Protein AF-A0A4Q5MZE1-F1 (afdb_monomer_lite)

pLDDT: mean 79.55, std 17.71, range [38.12, 96.31]

Structure (mmCIF, N/CA/C/O backbone):
data_AF-A0A4Q5MZE1-F1
#
_entry.id   AF-A0A4Q5MZE1-F1
#
loop_
_atom_site.group_PDB
_atom_site.id
_atom_site.type_symbol
_atom_site.label_atom_id
_atom_site.label_alt_id
_atom_site.label_comp_id
_atom_site.label_asym_id
_atom_site.label_entity_id
_atom_site.label_seq_id
_atom_site.pdbx_PDB_ins_code
_atom_site.Cartn_x
_atom_site.Cartn_y
_atom_site.Cartn_z
_atom_site.occupancy
_atom_site.B_iso_or_equiv
_atom_site.auth_seq_id
_atom_site.auth_comp_id
_atom_site.auth_asym_id
_atom_site.auth_atom_id
_atom_site.pdbx_PDB_model_num
ATOM 1 N N . MET A 1 1 ? -3.042 9.427 11.306 1.00 68.75 1 MET A N 1
ATOM 2 C CA . MET A 1 1 ? -3.309 8.471 12.397 1.00 68.75 1 MET A CA 1
ATOM 3 C C . MET A 1 1 ? -4.293 7.443 11.866 1.00 68.75 1 MET A C 1
ATOM 5 O O . MET A 1 1 ? -5.415 7.824 11.536 1.00 68.75 1 MET A O 1
ATOM 9 N N . ALA A 1 2 ? -3.859 6.187 11.742 1.00 78.44 2 ALA A N 1
ATOM 10 C CA . ALA A 1 2 ? -4.658 5.108 11.164 1.00 78.44 2 ALA A CA 1
ATOM 11 C C . ALA A 1 2 ? -5.956 4.879 11.951 1.00 78.44 2 ALA A C 1
ATOM 13 O O . ALA A 1 2 ? -5.960 4.918 13.188 1.00 78.44 2 ALA A O 1
ATOM 14 N N . ARG A 1 3 ? -7.061 4.639 11.242 1.00 85.06 3 ARG A N 1
ATOM 15 C CA . ARG A 1 3 ? -8.384 4.440 11.854 1.00 85.06 3 ARG A CA 1
ATOM 16 C C . ARG A 1 3 ? -8.743 2.968 11.811 1.00 85.06 3 ARG A C 1
ATOM 18 O O . ARG A 1 3 ? -8.473 2.285 10.837 1.00 85.06 3 ARG A O 1
ATOM 25 N N . ASN A 1 4 ? -9.359 2.471 12.874 1.00 89.12 4 ASN A N 1
ATOM 26 C CA . ASN A 1 4 ? -9.781 1.078 12.949 1.00 89.12 4 ASN A CA 1
ATOM 27 C C . ASN A 1 4 ? -11.295 1.016 12.914 1.00 89.12 4 ASN A C 1
ATOM 29 O O . ASN A 1 4 ? -11.953 1.760 13.643 1.00 89.12 4 ASN A O 1
ATOM 33 N N . PHE A 1 5 ? -11.833 0.112 12.112 1.00 88.75 5 PHE A N 1
ATOM 34 C CA . PHE A 1 5 ? -13.268 -0.068 12.009 1.00 88.75 5 PHE A CA 1
ATOM 35 C C . PHE A 1 5 ? -13.615 -1.529 11.749 1.00 88.75 5 PHE A C 1
ATOM 37 O O . PHE A 1 5 ? -12.752 -2.371 11.494 1.00 88.75 5 PHE A O 1
ATOM 44 N N . MET A 1 6 ? -14.900 -1.831 11.885 1.00 90.50 6 MET A N 1
ATOM 45 C CA . MET A 1 6 ? -15.451 -3.145 11.598 1.00 90.50 6 MET A CA 1
ATOM 46 C C . MET A 1 6 ? -16.475 -3.003 10.491 1.00 90.50 6 MET A C 1
ATOM 48 O O . MET A 1 6 ? -17.255 -2.050 10.495 1.00 90.50 6 MET A O 1
ATOM 52 N N . TRP A 1 7 ? -16.493 -3.958 9.576 1.00 84.06 7 TRP A N 1
ATOM 53 C CA . TRP A 1 7 ? -17.517 -4.039 8.548 1.00 84.06 7 TRP A CA 1
ATOM 54 C C . TRP A 1 7 ? -17.990 -5.483 8.413 1.00 84.06 7 TRP A C 1
ATOM 56 O O . TRP A 1 7 ? -17.276 -6.420 8.771 1.00 84.06 7 TRP A O 1
ATOM 66 N N . THR A 1 8 ? -19.220 -5.661 7.944 1.00 87.44 8 THR A N 1
ATOM 67 C CA . THR A 1 8 ? -19.826 -6.983 7.788 1.00 87.44 8 THR A CA 1
ATOM 68 C C . THR A 1 8 ? -20.060 -7.239 6.311 1.00 87.44 8 THR A C 1
ATOM 70 O O . THR A 1 8 ? -20.677 -6.415 5.637 1.00 87.44 8 THR A O 1
ATOM 73 N N . ASP A 1 9 ? -19.568 -8.367 5.800 1.00 84.56 9 ASP A N 1
ATOM 74 C CA . ASP A 1 9 ? -19.797 -8.731 4.402 1.00 84.56 9 ASP A CA 1
ATOM 75 C C . ASP A 1 9 ? -21.243 -9.197 4.150 1.00 84.56 9 ASP A C 1
ATOM 77 O O . ASP A 1 9 ? -22.024 -9.441 5.072 1.00 84.56 9 ASP A O 1
ATOM 81 N N . ALA A 1 10 ? -21.605 -9.378 2.876 1.00 84.25 10 ALA A N 1
ATOM 82 C CA . ALA A 1 10 ? -22.936 -9.849 2.475 1.00 84.25 10 ALA A CA 1
ATOM 83 C C . ALA A 1 10 ? -23.305 -11.244 3.028 1.00 84.25 10 ALA A C 1
ATOM 85 O O . ALA A 1 10 ? -24.459 -11.657 2.939 1.00 84.25 10 ALA A O 1
ATOM 86 N N . ARG A 1 11 ? -22.336 -11.986 3.583 1.00 85.56 11 ARG A N 1
ATOM 87 C CA . ARG A 1 11 ? -22.523 -13.301 4.211 1.00 85.56 11 ARG A CA 1
ATOM 88 C C . ARG A 1 11 ? -22.602 -13.212 5.738 1.00 85.56 11 ARG A C 1
ATOM 90 O O . ARG A 1 11 ? -22.654 -14.250 6.392 1.00 85.56 11 ARG A O 1
ATOM 97 N N . GLY A 1 12 ? -22.604 -12.008 6.311 1.00 82.31 12 GLY A N 1
ATOM 98 C CA . GLY A 1 12 ? -22.695 -11.798 7.754 1.00 82.31 12 GLY A CA 1
ATOM 99 C C . GLY A 1 12 ? -21.375 -11.983 8.508 1.00 82.31 12 GLY A C 1
ATOM 100 O O . GLY A 1 12 ? -21.404 -12.076 9.734 1.00 82.31 12 GLY A O 1
ATOM 101 N N . ARG A 1 13 ? -20.221 -12.059 7.827 1.00 86.31 13 ARG A N 1
ATOM 102 C CA . ARG A 1 13 ? -18.916 -12.172 8.504 1.00 86.31 13 ARG A CA 1
ATOM 103 C C . ARG A 1 13 ? -18.393 -10.792 8.871 1.00 86.31 13 ARG A C 1
ATOM 105 O O . ARG A 1 13 ? -18.308 -9.926 8.004 1.00 86.31 13 ARG A O 1
ATOM 112 N N . THR A 1 14 ? -18.026 -10.618 10.137 1.00 87.88 14 THR A N 1
ATOM 113 C CA . THR A 1 14 ? -17.395 -9.392 10.635 1.00 87.88 14 THR A CA 1
ATOM 114 C C . THR A 1 14 ? -15.906 -9.402 10.320 1.00 87.88 14 THR A C 1
ATOM 116 O O . THR A 1 14 ? -15.194 -10.333 10.697 1.00 87.88 14 THR A O 1
ATOM 119 N N . HIS A 1 15 ? -15.441 -8.334 9.689 1.00 84.75 15 HIS A N 1
ATOM 120 C CA . HIS A 1 15 ? -14.045 -8.095 9.349 1.00 84.75 15 HIS A CA 1
ATOM 121 C C . HIS A 1 15 ? -13.519 -6.915 10.160 1.00 84.75 15 HIS A C 1
ATOM 123 O O . HIS A 1 15 ? -14.219 -5.921 10.362 1.00 84.75 15 HIS A O 1
ATOM 129 N N . LEU A 1 16 ? -12.288 -7.042 10.655 1.00 90.94 16 LEU A N 1
ATOM 130 C CA . LEU A 1 16 ? -11.570 -5.957 11.319 1.00 90.94 16 LEU A CA 1
ATOM 131 C C . LEU A 1 16 ? -10.663 -5.294 10.287 1.00 90.94 16 LEU A C 1
ATOM 133 O O . LEU A 1 16 ? -9.801 -5.970 9.732 1.00 90.94 16 LEU A O 1
ATOM 137 N N . SER A 1 17 ? -10.822 -3.990 10.080 1.00 90.56 17 SER A N 1
ATOM 138 C CA . SER A 1 17 ? -10.042 -3.233 9.102 1.00 90.56 17 SER A CA 1
ATOM 139 C C . SER A 1 17 ? -9.277 -2.077 9.748 1.00 90.56 17 SER A C 1
ATOM 141 O O . SER A 1 17 ? -9.693 -1.517 10.774 1.00 90.56 17 SER A O 1
ATOM 143 N N . THR A 1 18 ? -8.134 -1.745 9.156 1.00 93.00 18 THR A N 1
ATOM 144 C CA . THR A 1 18 ? -7.287 -0.606 9.501 1.00 93.00 18 THR A CA 1
ATOM 145 C C . THR A 1 18 ? -7.097 0.278 8.272 1.00 93.00 18 THR A C 1
ATOM 147 O O . THR A 1 18 ? -6.397 -0.088 7.333 1.00 93.00 18 THR A O 1
ATOM 150 N N . GLU A 1 19 ? -7.686 1.469 8.330 1.00 92.38 19 GLU A N 1
ATOM 151 C CA . GLU A 1 19 ? -7.605 2.522 7.322 1.00 92.38 19 GLU A CA 1
ATOM 152 C C . GLU A 1 19 ? -6.278 3.289 7.436 1.00 92.38 19 GLU A C 1
ATOM 154 O O . GLU A 1 19 ? -5.961 3.869 8.483 1.00 92.38 19 GLU A O 1
ATOM 159 N N . VAL A 1 20 ? -5.516 3.326 6.343 1.00 92.06 20 VAL A N 1
ATOM 160 C CA . VAL A 1 20 ? -4.194 3.952 6.231 1.00 92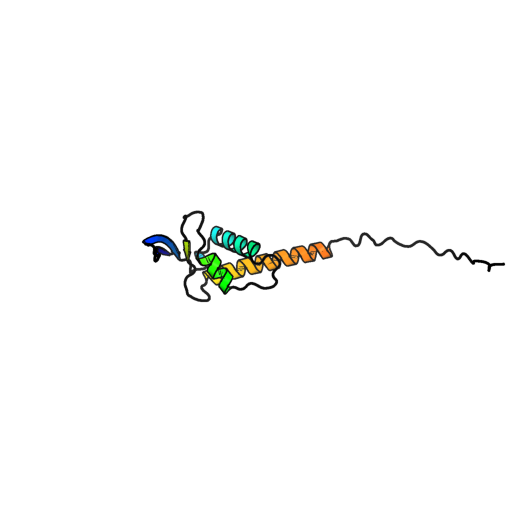.06 20 VAL A CA 1
ATOM 161 C C . VAL A 1 20 ? -4.194 4.930 5.053 1.00 92.06 20 VAL A C 1
ATOM 163 O O . VAL A 1 20 ? -3.879 4.572 3.921 1.00 92.06 20 VAL A O 1
ATOM 166 N N . LEU A 1 21 ? -4.523 6.197 5.329 1.00 91.81 21 LEU A N 1
ATOM 167 C CA . LEU A 1 21 ? -4.554 7.272 4.319 1.00 91.81 21 LEU A CA 1
ATOM 168 C C . LEU A 1 21 ? -3.313 8.181 4.360 1.00 91.81 21 LEU A C 1
ATOM 170 O O . LEU A 1 21 ? -2.945 8.804 3.353 1.00 91.81 21 LEU A O 1
ATOM 174 N N . ASP A 1 22 ? -2.661 8.274 5.523 1.00 93.12 22 ASP A N 1
ATOM 175 C CA . ASP A 1 22 ? -1.488 9.120 5.730 1.00 93.12 22 ASP A CA 1
ATOM 176 C C . ASP A 1 22 ? -0.181 8.356 5.480 1.00 93.12 22 ASP A C 1
ATOM 178 O O . ASP A 1 22 ? 0.001 7.214 5.896 1.00 93.12 22 ASP A O 1
ATOM 182 N N . SER A 1 23 ? 0.779 9.023 4.848 1.00 93.44 23 SER A N 1
ATOM 183 C CA . SER A 1 23 ? 2.147 8.539 4.677 1.00 93.44 23 SER A CA 1
ATOM 184 C C . SER A 1 23 ? 2.842 8.134 5.989 1.00 93.44 23 SER A C 1
ATOM 186 O O . SER A 1 23 ? 3.697 7.250 5.980 1.00 93.44 23 SER A O 1
ATOM 188 N N . THR A 1 24 ? 2.503 8.771 7.109 1.00 93.69 24 THR A N 1
ATOM 189 C CA . THR A 1 24 ? 3.075 8.495 8.437 1.00 93.69 24 THR A CA 1
ATOM 190 C C . THR A 1 24 ? 2.546 7.206 9.056 1.00 93.69 24 THR A C 1
ATOM 192 O O . THR A 1 24 ? 3.243 6.592 9.859 1.00 93.69 24 THR A O 1
ATOM 195 N N . ASP A 1 25 ? 1.363 6.762 8.633 1.00 92.50 25 ASP A N 1
ATOM 196 C CA . ASP A 1 25 ? 0.733 5.526 9.094 1.00 92.50 25 ASP A CA 1
ATOM 197 C C . ASP A 1 25 ? 1.197 4.295 8.286 1.00 92.50 25 ASP A C 1
ATOM 199 O O . ASP A 1 25 ? 0.883 3.156 8.633 1.00 92.50 25 ASP A O 1
ATOM 203 N N . VAL A 1 26 ? 1.975 4.496 7.214 1.00 94.00 26 VAL A N 1
ATOM 204 C CA . VAL A 1 26 ? 2.550 3.403 6.419 1.00 94.00 26 VAL A CA 1
ATOM 205 C C . VAL A 1 26 ? 3.742 2.793 7.155 1.00 94.00 26 VAL A C 1
ATOM 207 O O . VAL A 1 26 ? 4.864 3.312 7.106 1.00 94.00 26 VAL A O 1
ATOM 210 N N . THR A 1 27 ? 3.490 1.660 7.800 1.00 95.25 27 THR A N 1
ATOM 211 C CA . THR A 1 27 ? 4.487 0.880 8.537 1.00 95.25 27 THR A CA 1
ATOM 212 C C . THR A 1 27 ? 5.405 0.072 7.615 1.00 95.25 27 THR A C 1
ATOM 214 O O . THR A 1 27 ? 5.106 -0.167 6.441 1.00 95.25 27 THR A O 1
ATOM 217 N N . ASP A 1 28 ? 6.523 -0.408 8.163 1.00 95.31 28 ASP A N 1
ATOM 218 C CA . ASP A 1 28 ? 7.453 -1.282 7.436 1.00 95.31 28 ASP A CA 1
ATOM 219 C C . ASP A 1 28 ? 6.808 -2.611 7.020 1.00 95.31 28 ASP A C 1
ATOM 221 O O . ASP A 1 28 ? 7.144 -3.161 5.972 1.00 95.31 28 ASP A O 1
ATOM 225 N N . GLU A 1 29 ? 5.835 -3.107 7.788 1.00 94.25 29 GLU A N 1
ATOM 226 C CA . GLU A 1 29 ? 5.066 -4.299 7.424 1.00 94.25 29 GLU A CA 1
ATOM 227 C C . GLU A 1 29 ? 4.232 -4.065 6.163 1.00 94.25 29 GLU A C 1
ATOM 229 O O . GLU A 1 29 ? 4.235 -4.905 5.264 1.00 94.25 29 GLU A O 1
ATOM 234 N N . ILE A 1 30 ? 3.586 -2.900 6.049 1.00 95.25 30 ILE A N 1
ATOM 235 C CA . ILE A 1 30 ? 2.831 -2.515 4.849 1.00 95.25 30 ILE A CA 1
ATOM 236 C C . ILE A 1 30 ? 3.769 -2.412 3.642 1.00 95.25 30 ILE A C 1
ATOM 238 O O . ILE A 1 30 ? 3.457 -2.925 2.566 1.00 95.25 30 ILE A O 1
ATOM 242 N N . LEU A 1 31 ? 4.959 -1.828 3.814 1.00 96.31 31 LEU A N 1
ATOM 243 C CA . LEU A 1 31 ? 5.968 -1.762 2.749 1.00 96.31 31 LEU A CA 1
ATOM 244 C C . LEU A 1 31 ? 6.496 -3.149 2.346 1.00 96.31 31 LEU A C 1
ATOM 246 O O . LEU A 1 31 ? 6.767 -3.396 1.164 1.00 96.31 31 LEU A O 1
ATOM 250 N N . LEU A 1 32 ? 6.626 -4.069 3.304 1.00 95.19 32 LEU A N 1
ATOM 251 C CA . LEU A 1 32 ? 7.021 -5.452 3.048 1.00 95.19 32 LEU A CA 1
ATOM 252 C C . LEU A 1 32 ? 5.928 -6.219 2.291 1.00 95.19 32 LEU A C 1
ATOM 254 O O . LEU A 1 32 ? 6.244 -6.954 1.353 1.00 95.19 32 LEU A O 1
ATOM 258 N N . MET A 1 33 ? 4.656 -6.028 2.645 1.00 95.56 33 MET A N 1
ATOM 259 C CA . MET A 1 33 ? 3.523 -6.593 1.903 1.00 95.56 33 MET A CA 1
ATOM 260 C C . MET A 1 33 ? 3.478 -6.058 0.471 1.00 95.56 33 MET A C 1
ATOM 262 O O . MET A 1 33 ? 3.478 -6.847 -0.473 1.00 95.56 33 MET A O 1
ATOM 266 N N . ALA A 1 34 ? 3.563 -4.736 0.302 1.00 95.31 34 ALA A N 1
ATOM 267 C CA . ALA A 1 34 ? 3.635 -4.079 -1.001 1.00 95.31 34 ALA A CA 1
ATOM 268 C C . ALA A 1 34 ? 4.777 -4.645 -1.864 1.00 95.31 34 ALA A C 1
ATOM 270 O O . ALA A 1 34 ? 4.618 -4.905 -3.056 1.00 95.31 34 ALA A O 1
ATOM 271 N N . THR A 1 35 ? 5.933 -4.897 -1.247 1.00 94.56 35 THR A N 1
ATOM 272 C CA . THR A 1 35 ? 7.080 -5.547 -1.887 1.00 94.56 35 THR A CA 1
ATOM 273 C C . THR A 1 35 ? 6.754 -6.963 -2.360 1.00 94.56 35 THR A C 1
ATOM 275 O O . THR A 1 35 ? 7.065 -7.299 -3.499 1.00 94.56 35 THR A O 1
ATOM 278 N N . ARG A 1 36 ? 6.114 -7.788 -1.528 1.00 93.06 36 ARG A N 1
ATOM 279 C CA . ARG A 1 36 ? 5.751 -9.167 -1.893 1.00 93.06 36 ARG A CA 1
ATOM 280 C C . ARG A 1 36 ? 4.739 -9.213 -3.035 1.00 93.06 36 ARG A C 1
ATOM 282 O O . ARG A 1 36 ? 4.900 -10.031 -3.932 1.00 93.06 36 ARG A O 1
ATOM 289 N N . ILE A 1 37 ? 3.741 -8.329 -3.025 1.00 91.75 37 ILE A N 1
ATOM 290 C CA . ILE A 1 37 ? 2.766 -8.196 -4.120 1.00 91.75 37 ILE A CA 1
ATOM 291 C C . ILE A 1 37 ? 3.491 -7.795 -5.406 1.00 91.75 37 ILE A C 1
ATOM 293 O O . ILE A 1 37 ? 3.348 -8.462 -6.430 1.00 91.75 37 ILE A O 1
ATOM 297 N N . ASN A 1 38 ? 4.348 -6.770 -5.338 1.00 91.88 38 ASN A N 1
ATOM 298 C CA . ASN A 1 38 ? 5.153 -6.335 -6.476 1.00 91.88 38 ASN A CA 1
ATOM 299 C C . ASN A 1 38 ? 5.995 -7.478 -7.063 1.00 91.88 38 ASN A C 1
ATOM 301 O O . ASN A 1 38 ? 6.031 -7.657 -8.278 1.00 91.88 38 ASN A O 1
ATOM 305 N N . ASP A 1 39 ? 6.680 -8.229 -6.203 1.00 89.88 39 ASP A N 1
ATOM 306 C CA . ASP A 1 39 ? 7.598 -9.290 -6.613 1.00 89.88 39 ASP A CA 1
ATOM 307 C C . ASP A 1 39 ? 6.839 -10.543 -7.098 1.00 89.88 39 ASP A C 1
ATOM 309 O O . ASP A 1 39 ? 7.370 -11.305 -7.898 1.00 89.88 39 ASP A O 1
ATOM 313 N N . ARG A 1 40 ? 5.588 -10.753 -6.671 1.00 86.75 40 ARG A N 1
ATOM 314 C CA . ARG A 1 40 ? 4.746 -11.865 -7.135 1.00 86.75 40 ARG A CA 1
ATOM 315 C C . ARG A 1 40 ? 4.122 -11.595 -8.500 1.00 86.75 40 ARG A C 1
ATOM 317 O O . ARG A 1 40 ? 4.188 -12.449 -9.377 1.00 86.75 40 ARG A O 1
ATOM 324 N N . TRP A 1 41 ? 3.485 -10.440 -8.653 1.00 85.00 41 TRP A N 1
ATOM 325 C CA . TRP A 1 41 ? 2.634 -10.151 -9.810 1.00 85.00 41 TRP A CA 1
ATOM 326 C C . TRP A 1 41 ? 3.373 -9.414 -10.920 1.00 85.00 41 TRP A C 1
ATOM 328 O O . TRP A 1 41 ? 3.097 -9.612 -12.097 1.00 85.00 41 TRP A O 1
ATOM 338 N N . PHE A 1 42 ? 4.353 -8.592 -10.549 1.00 82.00 42 PHE A N 1
ATOM 339 C CA . PHE A 1 42 ? 5.008 -7.671 -11.469 1.00 82.00 42 PHE A CA 1
ATOM 340 C C . PHE A 1 42 ? 6.522 -7.904 -11.555 1.00 82.00 42 PHE A C 1
ATOM 342 O O . PHE A 1 42 ? 7.258 -7.022 -12.018 1.00 82.00 42 PHE A O 1
ATOM 349 N N . ALA A 1 43 ? 7.011 -9.074 -11.124 1.00 79.00 43 ALA A N 1
ATOM 350 C CA . ALA A 1 43 ? 8.407 -9.461 -11.304 1.00 79.00 43 ALA A CA 1
ATOM 351 C C . ALA A 1 43 ? 8.789 -9.411 -12.788 1.00 79.00 43 ALA A C 1
ATOM 353 O O . ALA A 1 43 ? 8.104 -9.959 -13.646 1.00 79.00 43 ALA A O 1
ATOM 354 N N . GLY A 1 44 ? 9.877 -8.705 -13.099 1.00 72.75 44 GLY A N 1
ATOM 355 C CA . GLY A 1 44 ? 10.362 -8.540 -14.473 1.00 72.75 44 GLY A CA 1
ATOM 356 C C . GLY A 1 44 ? 9.489 -7.659 -15.378 1.00 72.75 44 GLY A C 1
ATOM 357 O O . GLY A 1 44 ? 9.903 -7.357 -16.494 1.00 72.75 44 GLY A O 1
ATOM 358 N N . SER A 1 45 ? 8.326 -7.196 -14.911 1.00 81.75 45 SER A N 1
ATOM 359 C CA . SER A 1 45 ? 7.447 -6.320 -15.689 1.00 81.75 45 SER A CA 1
ATOM 360 C C . SER A 1 45 ? 7.996 -4.896 -15.739 1.00 81.75 45 SER A C 1
ATOM 362 O O . SER A 1 45 ? 8.382 -4.328 -14.714 1.00 81.75 45 SER A O 1
ATOM 364 N N . VAL A 1 46 ? 7.999 -4.297 -16.933 1.00 80.56 46 VAL A N 1
ATOM 365 C CA . VAL A 1 46 ? 8.477 -2.918 -17.162 1.00 80.56 46 VAL A CA 1
ATOM 366 C C . VAL A 1 46 ? 7.542 -1.886 -16.525 1.00 80.56 46 VAL A C 1
ATOM 368 O O . VAL A 1 46 ? 7.994 -0.845 -16.051 1.00 80.56 46 VAL A O 1
ATOM 371 N N . TRP A 1 47 ? 6.248 -2.193 -16.472 1.00 87.06 47 TRP A N 1
ATOM 372 C CA . TRP A 1 47 ? 5.203 -1.324 -15.946 1.00 87.06 47 TRP A CA 1
ATOM 373 C C . TRP A 1 47 ? 4.485 -1.987 -14.762 1.00 87.06 47 TRP A C 1
ATOM 375 O O . TRP A 1 47 ? 4.573 -3.201 -14.573 1.00 87.06 47 TRP A O 1
ATOM 385 N N . ILE A 1 48 ? 3.837 -1.166 -13.936 1.00 89.88 48 ILE A N 1
ATOM 386 C CA . ILE A 1 48 ? 2.932 -1.601 -12.865 1.00 89.88 48 ILE A CA 1
ATOM 387 C C . ILE A 1 48 ? 1.583 -0.955 -13.154 1.00 89.88 48 ILE A C 1
ATOM 389 O O . ILE A 1 48 ? 1.533 0.265 -13.339 1.00 89.88 48 ILE A O 1
ATOM 393 N N . ASP A 1 49 ? 0.515 -1.748 -13.158 1.00 91.19 49 ASP A N 1
ATOM 394 C CA . ASP A 1 49 ? -0.831 -1.208 -13.009 1.00 91.19 49 ASP A CA 1
ATOM 395 C C . ASP A 1 49 ? -1.029 -0.826 -11.540 1.00 91.19 49 ASP A C 1
ATOM 397 O O . ASP A 1 49 ? -1.162 -1.680 -10.664 1.00 91.19 49 ASP A O 1
ATOM 401 N N . TRP A 1 50 ? -0.975 0.474 -11.248 1.00 91.75 50 TRP A N 1
ATOM 402 C CA . TRP A 1 50 ? -1.097 0.956 -9.874 1.00 91.75 50 TRP A CA 1
ATOM 403 C C . TRP A 1 50 ? -2.491 0.739 -9.297 1.00 91.75 50 TRP A C 1
ATOM 405 O O . TRP A 1 50 ? -2.601 0.591 -8.084 1.00 91.75 50 TRP A O 1
ATOM 415 N N . ARG A 1 51 ? -3.538 0.709 -10.129 1.00 91.12 51 ARG A N 1
ATOM 416 C CA . ARG A 1 51 ? -4.899 0.499 -9.636 1.00 91.12 51 ARG A CA 1
ATOM 417 C C . ARG A 1 51 ? -5.038 -0.928 -9.120 1.00 91.12 51 ARG A C 1
ATOM 419 O O . ARG A 1 51 ? -5.361 -1.109 -7.954 1.00 91.12 51 ARG A O 1
ATOM 426 N N . GLU A 1 52 ? -4.691 -1.908 -9.951 1.00 90.44 52 GLU A N 1
ATOM 427 C CA . GLU A 1 52 ? -4.715 -3.327 -9.572 1.00 90.44 52 GLU A CA 1
ATOM 428 C C . GLU A 1 52 ? -3.773 -3.606 -8.392 1.00 90.44 52 GLU A C 1
ATOM 430 O O . GLU A 1 52 ? -4.138 -4.292 -7.443 1.00 90.44 52 GLU A O 1
ATOM 435 N N . PHE A 1 53 ? -2.584 -2.994 -8.385 1.00 93.50 53 PHE A N 1
ATOM 436 C CA . PHE A 1 53 ? -1.645 -3.116 -7.270 1.00 93.50 53 PHE A CA 1
ATOM 437 C C . PHE A 1 53 ? -2.242 -2.656 -5.930 1.00 93.50 53 PHE A C 1
ATOM 439 O O . PHE A 1 53 ? -2.018 -3.302 -4.904 1.00 93.50 53 PHE A O 1
ATOM 446 N N . PHE A 1 54 ? -2.957 -1.526 -5.916 1.00 93.88 54 PHE A N 1
ATOM 447 C CA . PHE A 1 54 ? -3.566 -1.009 -4.692 1.00 93.88 54 PHE A CA 1
ATOM 448 C C . PHE A 1 54 ? -4.848 -1.743 -4.308 1.00 93.88 54 PHE A C 1
ATOM 450 O O . PHE A 1 54 ? -5.089 -1.869 -3.113 1.00 93.88 54 PHE A O 1
ATOM 457 N N . GLU A 1 55 ? -5.614 -2.267 -5.265 1.00 91.44 55 GLU A N 1
ATOM 458 C CA . GLU A 1 55 ? -6.750 -3.157 -4.988 1.00 91.44 55 GLU A CA 1
ATOM 459 C C . GLU A 1 55 ? -6.276 -4.437 -4.273 1.00 91.44 55 GLU A C 1
ATOM 461 O O . GLU A 1 55 ? -6.802 -4.785 -3.218 1.00 91.44 55 GLU A O 1
ATOM 466 N N . ASP A 1 56 ? -5.209 -5.075 -4.763 1.00 91.69 56 ASP A N 1
ATOM 467 C CA . ASP A 1 56 ? -4.631 -6.279 -4.144 1.00 91.69 56 ASP A CA 1
ATOM 468 C C . ASP A 1 56 ? -4.017 -6.000 -2.760 1.00 91.69 56 ASP A C 1
ATOM 470 O O . ASP A 1 56 ? -4.104 -6.805 -1.823 1.00 91.69 56 ASP A O 1
ATOM 474 N N . LEU A 1 57 ? -3.367 -4.843 -2.610 1.00 93.69 57 LEU A N 1
ATOM 475 C CA . LEU A 1 57 ? -2.798 -4.431 -1.330 1.00 93.69 57 LEU A CA 1
ATOM 476 C C . LEU A 1 57 ? -3.895 -4.042 -0.322 1.00 93.69 57 LEU A C 1
ATOM 478 O O . LEU A 1 57 ? -3.772 -4.385 0.852 1.00 93.69 57 LEU A O 1
ATOM 482 N N . GLY A 1 58 ? -4.957 -3.379 -0.784 1.00 89.06 58 GLY A N 1
ATOM 483 C CA . GLY A 1 58 ? -6.093 -2.854 -0.015 1.00 89.06 58 GLY A CA 1
ATOM 484 C C . GLY A 1 58 ? -7.119 -3.887 0.465 1.00 89.06 58 GLY A C 1
ATOM 485 O O . GLY A 1 58 ? -8.192 -3.509 0.915 1.00 89.06 58 GLY A O 1
ATOM 486 N N . GLY A 1 59 ? -6.801 -5.178 0.378 1.00 87.88 59 GLY A N 1
ATOM 487 C CA . GLY A 1 59 ? -7.538 -6.267 1.035 1.00 87.88 59 GLY A CA 1
ATOM 488 C C . GLY A 1 59 ? -6.609 -7.252 1.750 1.00 87.88 59 GLY A C 1
ATOM 489 O O . GLY A 1 59 ? -7.004 -8.348 2.153 1.00 87.88 59 GLY A O 1
ATOM 490 N N . SER A 1 60 ? -5.325 -6.902 1.865 1.00 93.00 60 SER A N 1
ATOM 491 C CA . SER A 1 60 ? -4.322 -7.764 2.482 1.00 93.00 60 SER A CA 1
ATOM 492 C C . SER A 1 60 ? -4.372 -7.672 4.005 1.00 93.00 60 SER A C 1
ATOM 494 O O . SER A 1 60 ? -4.539 -6.601 4.580 1.00 93.00 60 SER A O 1
ATOM 496 N N . VAL A 1 61 ? -4.162 -8.801 4.681 1.00 93.56 61 VAL A N 1
ATOM 497 C CA . VAL A 1 61 ? -4.138 -8.849 6.148 1.00 93.56 61 VAL A CA 1
ATOM 498 C C . VAL A 1 61 ? -2.778 -8.394 6.677 1.00 93.56 61 VAL A C 1
ATOM 500 O O . VAL A 1 61 ? -1.748 -8.999 6.374 1.00 93.56 61 VAL A O 1
ATOM 503 N N . ILE A 1 62 ? -2.785 -7.362 7.519 1.00 91.88 62 ILE A N 1
ATOM 504 C CA . ILE A 1 62 ? -1.626 -6.859 8.255 1.00 91.88 62 ILE A CA 1
ATOM 505 C C . ILE A 1 62 ? -1.190 -7.930 9.272 1.00 91.88 62 ILE A C 1
ATOM 507 O O . ILE A 1 62 ? -1.958 -8.250 10.184 1.00 91.88 62 ILE A O 1
ATOM 511 N N . PRO A 1 63 ? 0.037 -8.476 9.178 1.00 89.69 63 PRO A N 1
ATOM 512 C CA . PRO A 1 63 ? 0.451 -9.615 9.996 1.00 89.69 63 PRO A CA 1
ATOM 513 C C . PRO A 1 63 ? 0.430 -9.361 11.505 1.00 89.69 63 PRO A C 1
ATOM 515 O O . PRO A 1 63 ? 0.025 -10.242 12.259 1.00 89.69 63 PRO A O 1
ATOM 518 N N . SER A 1 64 ? 0.855 -8.176 11.955 1.00 89.44 64 SER A N 1
ATOM 519 C CA . SER A 1 64 ? 0.924 -7.852 13.387 1.00 89.44 64 SER A CA 1
ATOM 520 C C . SER A 1 64 ? -0.442 -7.710 14.052 1.00 89.44 64 SER A C 1
ATOM 522 O O . SER A 1 64 ? -0.587 -8.040 15.228 1.00 89.44 64 SER A O 1
ATOM 524 N N . SER A 1 65 ? -1.441 -7.210 13.325 1.00 87.50 65 SER A N 1
ATOM 525 C CA . SER A 1 65 ? -2.764 -6.910 13.878 1.00 87.50 65 SER A CA 1
ATOM 526 C C . SER A 1 65 ? -3.831 -7.932 13.486 1.00 87.50 65 SER A C 1
ATOM 528 O O . SER A 1 65 ? -4.892 -7.963 14.110 1.00 87.50 65 SER A O 1
ATOM 530 N N . GLY A 1 66 ? -3.580 -8.746 12.455 1.00 90.00 66 GLY A N 1
ATOM 531 C CA . GLY A 1 66 ? -4.572 -9.639 11.856 1.00 90.00 66 GLY A CA 1
ATOM 532 C C . GLY A 1 66 ? -5.729 -8.898 11.176 1.00 90.00 66 GLY A C 1
ATOM 533 O O . GLY A 1 66 ? -6.752 -9.514 10.887 1.00 90.00 66 GLY A O 1
ATOM 534 N N . ARG A 1 67 ? -5.593 -7.585 10.954 1.00 90.94 67 ARG A N 1
ATOM 535 C CA . ARG A 1 67 ? -6.624 -6.729 10.355 1.00 90.94 67 ARG A CA 1
ATOM 536 C C . ARG A 1 67 ? -6.393 -6.560 8.872 1.00 90.94 67 ARG A C 1
ATOM 538 O O . ARG A 1 67 ? -5.253 -6.546 8.422 1.00 90.94 67 ARG A O 1
ATOM 545 N N . GLU A 1 68 ? -7.471 -6.391 8.134 1.00 93.81 68 GLU A N 1
ATOM 546 C CA . GLU A 1 68 ? -7.414 -6.014 6.731 1.00 93.81 68 GLU A CA 1
ATOM 547 C C . GLU A 1 68 ? -6.854 -4.594 6.592 1.00 93.81 68 GLU A C 1
ATOM 549 O O . GLU A 1 68 ? -7.173 -3.705 7.385 1.00 93.81 68 GLU A O 1
ATOM 554 N N . LEU A 1 69 ? -5.955 -4.402 5.635 1.00 94.25 69 LEU A N 1
ATOM 555 C CA . LEU A 1 69 ? -5.426 -3.097 5.276 1.00 94.25 69 LEU A CA 1
ATOM 556 C C . LEU A 1 69 ? -6.411 -2.414 4.339 1.00 94.25 69 LEU A C 1
ATOM 558 O O . LEU A 1 69 ? -6.612 -2.896 3.234 1.00 94.25 69 LEU A O 1
ATOM 562 N N . ASP A 1 70 ? -6.928 -1.261 4.739 1.00 93.44 70 ASP A N 1
ATOM 563 C CA . ASP A 1 70 ? -7.734 -0.398 3.884 1.00 93.44 70 ASP A CA 1
ATOM 564 C C . ASP A 1 70 ? -6.926 0.857 3.518 1.00 93.44 70 ASP A C 1
ATOM 566 O O . ASP A 1 70 ? -6.401 1.555 4.387 1.00 93.44 70 ASP A O 1
ATOM 570 N N . LEU A 1 71 ? -6.779 1.133 2.221 1.00 91.06 71 LEU A N 1
ATOM 571 C CA . LEU A 1 71 ? -6.067 2.312 1.704 1.00 91.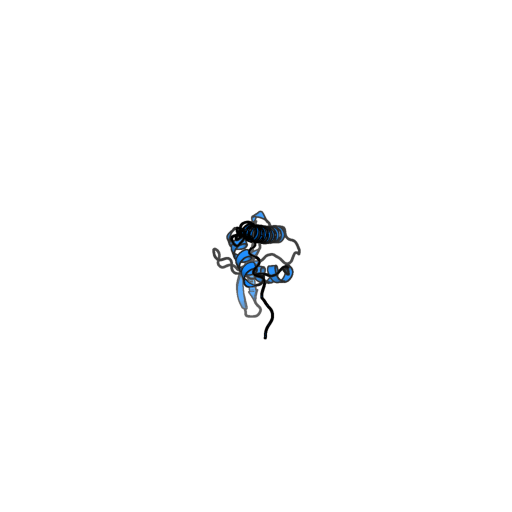06 71 LEU A CA 1
ATOM 572 C C . LEU A 1 71 ? -7.012 3.465 1.324 1.00 91.06 71 LEU A C 1
ATOM 574 O O . LEU A 1 71 ? -6.541 4.517 0.875 1.00 91.06 71 LEU A O 1
ATOM 578 N N . GLY A 1 72 ? -8.315 3.272 1.537 1.00 84.62 72 GLY A N 1
ATOM 579 C CA . GLY A 1 72 ? -9.405 4.164 1.183 1.00 84.62 72 GLY A CA 1
ATOM 580 C C . GLY A 1 72 ? -9.708 4.198 -0.314 1.00 84.62 72 GLY A C 1
ATOM 581 O O . GLY A 1 72 ? -8.881 3.865 -1.161 1.00 84.62 72 GLY A O 1
ATOM 582 N N . ASP A 1 73 ? -10.891 4.715 -0.643 1.00 79.56 73 ASP A N 1
ATOM 583 C CA . ASP A 1 73 ? -11.356 4.887 -2.028 1.00 79.56 73 ASP A CA 1
ATOM 584 C C . ASP A 1 73 ? -10.761 6.123 -2.725 1.00 79.56 73 ASP A C 1
ATOM 586 O O . ASP A 1 73 ? -11.030 6.382 -3.900 1.00 79.56 73 ASP A O 1
ATOM 590 N N . GLN A 1 74 ? -9.988 6.944 -2.006 1.00 73.31 74 GLN A N 1
ATOM 591 C CA . GLN A 1 74 ? -9.457 8.187 -2.555 1.00 73.31 74 GLN A CA 1
ATOM 592 C C . GLN A 1 74 ? -8.257 7.910 -3.466 1.00 73.31 74 GLN A C 1
ATOM 594 O O . GLN A 1 74 ? -7.198 7.498 -2.976 1.00 73.31 74 GLN A O 1
ATOM 599 N N . PRO A 1 75 ? -8.356 8.208 -4.775 1.00 67.00 75 PRO A N 1
ATOM 600 C CA . PRO A 1 75 ? -7.206 8.110 -5.652 1.00 67.00 75 PRO A CA 1
ATOM 601 C C . PRO A 1 75 ? -6.138 9.109 -5.187 1.00 67.00 75 PRO A C 1
ATOM 603 O O . PRO A 1 75 ? -6.415 10.293 -5.007 1.00 67.00 75 PRO A O 1
ATOM 606 N N . ALA A 1 76 ? -4.907 8.619 -5.021 1.00 75.38 76 ALA A N 1
ATOM 607 C CA . ALA A 1 76 ? -3.724 9.394 -4.633 1.00 75.38 76 ALA A CA 1
ATOM 608 C C . ALA A 1 76 ? -3.649 9.856 -3.163 1.00 75.38 76 ALA A C 1
ATOM 610 O O . ALA A 1 76 ? -3.109 10.928 -2.873 1.00 75.38 76 ALA A O 1
ATOM 611 N N . SER A 1 77 ? -4.080 9.018 -2.213 1.00 90.50 77 SER A N 1
ATOM 612 C CA . SER A 1 77 ? -3.754 9.244 -0.799 1.00 90.50 77 SER A CA 1
ATOM 613 C C . SER A 1 77 ? -2.233 9.353 -0.574 1.00 90.50 77 SER A C 1
ATOM 615 O O . SER A 1 77 ? -1.398 8.832 -1.332 1.00 90.50 77 SER A O 1
ATOM 617 N N . SER A 1 78 ? -1.830 10.060 0.484 1.00 93.56 78 SER A N 1
ATOM 618 C CA . SER A 1 78 ? -0.403 10.222 0.793 1.00 93.56 78 SER A CA 1
ATOM 619 C C . SER A 1 78 ? 0.258 8.894 1.198 1.00 93.56 78 SER A C 1
ATOM 621 O O . SER A 1 78 ? 1.445 8.690 0.921 1.00 93.56 78 SER A O 1
ATOM 623 N N . ALA A 1 79 ? -0.516 7.959 1.762 1.00 93.69 79 ALA A N 1
ATOM 624 C CA . ALA A 1 79 ? -0.104 6.578 1.988 1.00 93.69 79 ALA A CA 1
ATOM 625 C C . ALA A 1 79 ? 0.236 5.861 0.672 1.00 93.69 79 ALA A C 1
ATOM 627 O O . ALA A 1 79 ? 1.362 5.378 0.512 1.00 93.69 79 ALA A O 1
ATOM 628 N N . MET A 1 80 ? -0.681 5.872 -0.305 1.00 94.94 80 MET A N 1
ATOM 629 C CA . MET A 1 80 ? -0.453 5.291 -1.637 1.00 94.94 80 MET A CA 1
ATOM 630 C C . MET A 1 80 ? 0.781 5.903 -2.311 1.00 94.94 80 MET A C 1
ATOM 632 O O . MET A 1 80 ? 1.651 5.181 -2.800 1.00 94.94 80 MET A O 1
ATOM 636 N N . SER A 1 81 ? 0.927 7.230 -2.245 1.00 94.81 81 SER A N 1
ATOM 637 C CA . SER A 1 81 ? 2.085 7.947 -2.798 1.00 94.81 81 SER A CA 1
ATOM 638 C C . SER A 1 81 ? 3.414 7.487 -2.185 1.00 94.81 81 SER A C 1
ATOM 640 O O . SER A 1 81 ? 4.425 7.343 -2.884 1.00 94.81 81 SER A O 1
ATOM 642 N N . ARG A 1 82 ? 3.440 7.230 -0.871 1.00 95.38 82 ARG A N 1
ATOM 643 C CA . ARG A 1 82 ? 4.626 6.719 -0.171 1.00 95.38 82 ARG A CA 1
ATOM 644 C C . ARG A 1 82 ? 4.958 5.287 -0.587 1.00 95.38 82 ARG A C 1
ATOM 646 O O . ARG A 1 82 ? 6.129 4.995 -0.841 1.00 95.38 82 ARG A O 1
ATOM 653 N N . ILE A 1 83 ? 3.952 4.421 -0.685 1.00 95.62 83 ILE A N 1
ATOM 654 C CA . ILE A 1 83 ? 4.112 3.023 -1.110 1.00 95.62 83 ILE A CA 1
ATOM 655 C C . ILE A 1 83 ? 4.632 2.966 -2.552 1.00 95.62 83 ILE A C 1
ATOM 657 O O . ILE A 1 83 ? 5.649 2.322 -2.820 1.00 95.62 83 ILE A O 1
ATOM 661 N N . GLN A 1 84 ? 4.014 3.720 -3.463 1.00 95.06 84 GLN A N 1
ATOM 662 C CA . GLN A 1 84 ? 4.445 3.835 -4.855 1.00 95.06 84 GLN A CA 1
ATOM 663 C C . GLN A 1 84 ? 5.913 4.267 -4.954 1.00 95.06 84 GLN A C 1
ATOM 665 O O . GLN A 1 84 ? 6.719 3.607 -5.619 1.00 95.06 84 GLN A O 1
ATOM 670 N N . ARG A 1 85 ? 6.296 5.330 -4.231 1.00 95.12 85 ARG A N 1
ATOM 671 C CA . ARG A 1 85 ? 7.682 5.820 -4.198 1.00 95.12 85 ARG A CA 1
ATOM 672 C C . ARG A 1 85 ? 8.654 4.754 -3.684 1.00 95.12 85 ARG A C 1
ATOM 674 O O . ARG A 1 85 ? 9.757 4.630 -4.219 1.00 95.12 85 ARG A O 1
ATOM 681 N N . HIS A 1 86 ? 8.269 3.983 -2.666 1.00 95.44 86 HIS A N 1
ATOM 682 C CA . HIS A 1 86 ? 9.090 2.895 -2.131 1.00 95.44 86 HIS A CA 1
ATOM 683 C C . HIS A 1 86 ? 9.357 1.810 -3.189 1.00 95.44 86 HIS A C 1
ATOM 685 O O . HIS A 1 86 ? 10.515 1.450 -3.424 1.00 95.44 86 HIS A O 1
ATOM 691 N N . ILE A 1 87 ? 8.311 1.332 -3.870 1.00 94.44 87 ILE A N 1
ATOM 692 C CA . ILE A 1 87 ? 8.420 0.283 -4.896 1.00 94.44 87 ILE A CA 1
ATOM 693 C C . ILE A 1 87 ? 9.226 0.764 -6.103 1.00 94.44 87 ILE A C 1
ATOM 695 O O . ILE A 1 87 ? 10.146 0.073 -6.549 1.00 94.44 87 ILE A O 1
ATOM 699 N N . GLN A 1 88 ? 8.955 1.976 -6.592 1.00 92.50 88 GLN A N 1
ATOM 700 C CA . GLN A 1 88 ? 9.719 2.574 -7.688 1.00 92.50 88 GLN A CA 1
ATOM 701 C C . GLN A 1 88 ? 11.211 2.676 -7.342 1.00 92.50 88 GLN A C 1
ATOM 703 O O . GLN A 1 88 ? 12.057 2.246 -8.128 1.00 92.50 88 GLN A O 1
ATOM 708 N N . LYS A 1 89 ? 11.553 3.157 -6.136 1.00 92.00 89 LYS A N 1
ATOM 709 C CA . LYS A 1 89 ? 12.949 3.255 -5.682 1.00 92.00 89 LYS A CA 1
ATOM 710 C C . LYS A 1 89 ? 13.634 1.885 -5.633 1.00 92.00 89 LYS A C 1
ATOM 712 O O . LYS A 1 89 ? 14.780 1.771 -6.070 1.00 92.00 89 LYS A O 1
ATOM 717 N N . ARG A 1 90 ? 12.949 0.840 -5.145 1.00 89.88 90 ARG A N 1
ATOM 718 C CA . ARG A 1 90 ? 13.482 -0.537 -5.139 1.00 89.88 90 ARG A CA 1
ATOM 719 C C . ARG A 1 90 ? 13.737 -1.052 -6.553 1.00 89.88 90 ARG A C 1
ATOM 721 O O . ARG A 1 90 ? 14.818 -1.582 -6.807 1.00 89.88 90 ARG A O 1
ATOM 728 N N . ARG A 1 91 ? 12.794 -0.852 -7.476 1.00 86.50 91 ARG A N 1
ATOM 729 C CA . ARG A 1 91 ? 12.948 -1.260 -8.881 1.00 86.50 91 ARG A CA 1
ATOM 730 C C . ARG A 1 91 ? 14.128 -0.568 -9.549 1.00 86.50 91 ARG A C 1
ATOM 732 O O . ARG A 1 91 ? 14.945 -1.241 -10.167 1.00 86.50 91 ARG A O 1
ATOM 739 N N . MET A 1 92 ? 14.275 0.743 -9.357 1.00 84.75 92 MET A N 1
ATOM 740 C CA . MET A 1 92 ? 15.419 1.491 -9.885 1.00 84.75 92 MET A CA 1
ATOM 741 C C . MET A 1 92 ? 16.746 0.992 -9.302 1.00 84.75 92 MET A C 1
ATOM 743 O O . MET A 1 92 ? 17.698 0.778 -10.047 1.00 84.75 92 MET A O 1
ATOM 747 N N . ALA A 1 93 ? 16.818 0.751 -7.989 1.00 80.25 93 ALA A N 1
ATOM 748 C CA . ALA A 1 93 ? 18.029 0.231 -7.352 1.00 80.25 93 AL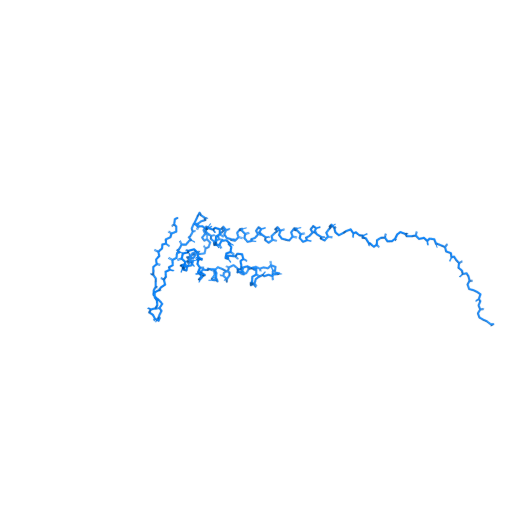A A CA 1
ATOM 749 C C . ALA A 1 93 ? 18.391 -1.187 -7.836 1.00 80.25 93 ALA A C 1
ATOM 751 O O . ALA A 1 93 ? 19.569 -1.475 -8.060 1.00 80.25 93 ALA A O 1
ATOM 752 N N . GLY A 1 94 ? 17.395 -2.058 -8.033 1.00 66.75 94 GLY A N 1
ATOM 753 C CA . GLY A 1 94 ? 17.580 -3.383 -8.629 1.00 66.75 94 GLY A CA 1
ATOM 754 C C . GLY A 1 94 ? 18.082 -3.302 -10.071 1.00 66.75 94 GLY A C 1
ATOM 755 O O . GLY A 1 94 ? 19.051 -3.970 -10.422 1.00 66.75 94 GLY A O 1
ATOM 756 N N . HIS A 1 95 ? 17.504 -2.405 -10.874 1.00 59.03 95 HIS A N 1
ATOM 757 C CA . HIS A 1 95 ? 17.912 -2.181 -12.260 1.00 59.03 95 HIS A CA 1
ATOM 758 C C . HIS A 1 95 ? 19.354 -1.659 -12.359 1.00 59.03 95 HIS A C 1
ATOM 760 O O . HIS A 1 95 ? 20.143 -2.154 -13.162 1.00 59.03 95 HIS A O 1
ATOM 766 N N . THR A 1 96 ? 19.739 -0.721 -11.488 1.00 57.03 96 THR A N 1
ATOM 767 C CA . THR A 1 96 ? 21.115 -0.211 -11.411 1.00 57.03 96 THR A CA 1
ATOM 768 C C . THR A 1 96 ? 22.104 -1.307 -11.017 1.00 57.03 96 THR A C 1
ATOM 770 O O . THR A 1 96 ? 23.173 -1.395 -11.616 1.00 57.03 96 THR A O 1
ATOM 773 N N . ARG A 1 97 ? 21.755 -2.186 -10.065 1.00 54.19 97 ARG A N 1
ATOM 774 C CA . ARG A 1 97 ? 22.612 -3.322 -9.676 1.00 54.19 97 ARG A CA 1
ATOM 775 C C . ARG A 1 97 ? 22.791 -4.329 -10.812 1.00 54.19 97 ARG A C 1
ATOM 777 O O . ARG A 1 97 ? 23.919 -4.744 -11.054 1.00 54.19 97 ARG A O 1
ATOM 784 N N . SER A 1 98 ? 21.732 -4.665 -11.550 1.00 55.25 98 SER A N 1
ATOM 785 C CA . SER A 1 98 ? 21.836 -5.531 -12.734 1.00 55.25 98 SER A CA 1
ATOM 786 C C . SER A 1 98 ? 22.680 -4.894 -13.841 1.00 55.25 98 SER A C 1
ATOM 788 O O . SER A 1 98 ? 23.509 -5.569 -14.444 1.00 55.25 98 SER A O 1
ATOM 790 N N . ARG A 1 99 ? 22.540 -3.582 -14.074 1.00 51.50 99 ARG A N 1
ATOM 791 C CA . ARG A 1 99 ? 23.333 -2.866 -15.085 1.00 51.50 99 ARG A CA 1
ATOM 792 C C . ARG A 1 99 ? 24.816 -2.793 -14.721 1.00 51.50 99 ARG A C 1
ATOM 794 O O . ARG A 1 99 ? 25.663 -2.966 -15.591 1.00 51.50 99 ARG A O 1
ATOM 801 N N . LEU A 1 100 ? 25.130 -2.572 -13.443 1.00 55.22 100 LEU A N 1
ATOM 802 C CA . LEU A 1 100 ? 26.507 -2.587 -12.946 1.00 55.22 100 LEU A CA 1
ATOM 803 C C . LEU A 1 100 ? 27.103 -3.998 -12.974 1.00 55.22 100 LEU A C 1
ATOM 805 O O . LEU A 1 100 ? 28.241 -4.142 -13.387 1.00 55.22 100 LEU A O 1
ATOM 809 N N . ALA A 1 101 ? 26.341 -5.046 -12.649 1.00 53.25 101 ALA A N 1
ATOM 810 C CA . ALA A 1 101 ? 26.818 -6.426 -12.766 1.00 53.25 101 ALA A CA 1
ATOM 811 C C . ALA A 1 101 ? 27.156 -6.821 -14.219 1.00 53.25 101 ALA A C 1
ATOM 813 O O . ALA A 1 101 ? 28.114 -7.553 -14.447 1.00 53.25 101 ALA A O 1
ATOM 814 N N . ILE A 1 102 ?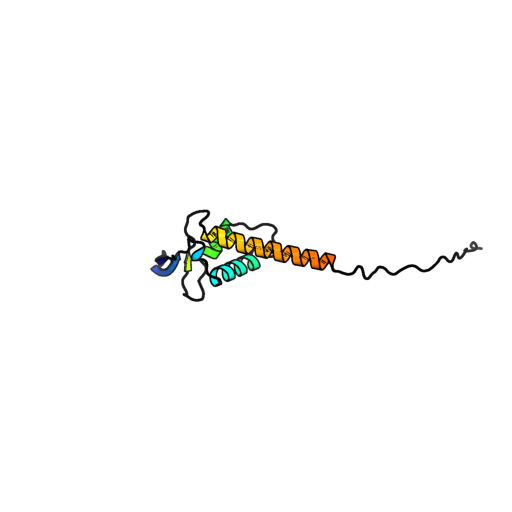 26.411 -6.304 -15.205 1.00 53.31 102 ILE A N 1
ATOM 815 C CA . ILE A 1 102 ? 26.726 -6.488 -16.632 1.00 53.31 102 ILE A CA 1
ATOM 816 C C . ILE A 1 102 ? 27.977 -5.687 -17.024 1.00 53.31 102 ILE A C 1
ATOM 818 O O . ILE A 1 102 ? 28.828 -6.206 -17.738 1.00 53.31 102 ILE A O 1
ATOM 822 N N . ALA A 1 103 ? 28.119 -4.449 -16.538 1.00 53.34 103 ALA A N 1
ATOM 823 C CA . ALA A 1 103 ? 29.281 -3.600 -16.821 1.00 53.34 103 ALA A CA 1
ATOM 824 C C . ALA A 1 103 ? 30.570 -4.050 -16.104 1.00 53.34 103 ALA A C 1
ATOM 826 O O . ALA A 1 103 ? 31.666 -3.751 -16.566 1.00 53.34 103 ALA A O 1
ATOM 827 N N . SER A 1 104 ? 30.447 -4.760 -14.981 1.00 48.03 104 SER A N 1
ATOM 828 C CA . SER A 1 104 ? 31.558 -5.312 -14.196 1.00 48.03 104 SER A CA 1
ATOM 829 C C . SER A 1 104 ? 31.888 -6.760 -14.550 1.00 48.03 104 SER A C 1
ATOM 831 O O . SER A 1 104 ? 32.716 -7.367 -13.874 1.00 48.03 104 SER A O 1
ATOM 833 N N . ARG A 1 105 ? 31.272 -7.327 -15.595 1.00 40.12 105 ARG A N 1
ATOM 834 C CA . ARG A 1 105 ? 31.747 -8.584 -16.168 1.00 40.12 105 ARG A CA 1
ATOM 835 C C . ARG A 1 105 ? 33.077 -8.258 -16.859 1.00 40.12 105 ARG A C 1
ATOM 837 O O . ARG A 1 105 ? 33.054 -7.482 -17.816 1.00 40.12 105 ARG A O 1
ATOM 844 N N . PRO A 1 106 ? 34.232 -8.756 -16.378 1.00 43.97 106 PRO A N 1
ATOM 845 C CA . PRO A 1 106 ? 35.464 -8.576 -17.124 1.00 43.97 106 PRO A CA 1
ATOM 846 C C . PRO A 1 106 ? 35.236 -9.174 -18.512 1.00 43.97 106 PRO A C 1
ATOM 848 O O . PRO A 1 106 ? 34.626 -10.238 -18.647 1.00 43.97 106 PRO A O 1
ATOM 851 N N . ALA A 1 107 ? 35.676 -8.458 -19.544 1.00 48.22 107 ALA A N 1
ATOM 852 C CA . ALA A 1 107 ? 35.831 -9.000 -20.883 1.00 48.22 107 ALA A CA 1
ATOM 853 C C . ALA A 1 107 ? 36.964 -10.039 -20.850 1.00 48.22 107 ALA A C 1
ATOM 855 O O . ALA A 1 107 ? 38.038 -9.817 -21.394 1.00 48.22 107 ALA A O 1
ATOM 856 N N . ASP A 1 108 ? 36.746 -11.147 -20.149 1.00 46.41 108 ASP A N 1
ATOM 857 C CA . ASP A 1 108 ? 37.7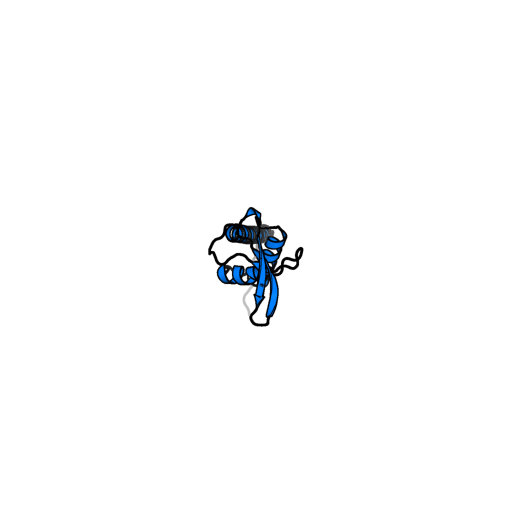18 -12.225 -19.970 1.00 46.41 108 ASP A CA 1
ATOM 858 C C . ASP A 1 108 ? 37.563 -13.273 -21.081 1.00 46.41 108 ASP A C 1
ATOM 860 O O . ASP A 1 108 ? 37.489 -14.470 -20.847 1.00 46.41 108 ASP A O 1
ATOM 864 N N . ASP A 1 109 ? 37.450 -12.767 -22.311 1.00 48.06 109 ASP A N 1
ATOM 865 C CA . ASP A 1 109 ? 37.674 -13.506 -23.558 1.00 48.06 109 ASP A CA 1
ATOM 866 C C . ASP A 1 109 ? 38.366 -12.600 -24.596 1.00 48.06 109 ASP A C 1
ATOM 868 O O . ASP A 1 109 ? 38.250 -12.759 -25.811 1.00 48.06 109 ASP A O 1
ATOM 872 N N . ALA A 1 110 ? 39.141 -11.621 -24.119 1.00 45.28 110 ALA A N 1
ATOM 873 C CA . ALA A 1 110 ? 40.210 -11.044 -24.916 1.00 45.28 110 ALA A CA 1
ATOM 874 C C . ALA A 1 110 ? 41.432 -11.967 -24.812 1.00 45.28 110 ALA A C 1
ATOM 876 O O . ALA A 1 110 ? 42.357 -11.704 -24.048 1.00 45.28 110 ALA A O 1
ATOM 877 N N . VAL A 1 111 ? 41.450 -13.053 -25.591 1.00 45.69 111 VAL A N 1
ATOM 878 C CA . VAL A 1 111 ? 42.704 -13.757 -25.893 1.00 45.69 111 VAL A CA 1
ATOM 879 C C . VAL A 1 111 ? 43.551 -12.828 -26.775 1.00 45.69 111 VAL A C 1
ATOM 881 O O . VAL A 1 111 ? 43.129 -12.517 -27.893 1.00 45.69 111 VAL A O 1
ATOM 884 N N . PRO A 1 112 ? 44.741 -12.368 -26.340 1.00 46.91 112 PRO A N 1
ATOM 885 C CA . PRO A 1 112 ? 45.606 -11.568 -27.187 1.00 46.91 112 PRO A CA 1
ATOM 886 C C . PRO A 1 112 ? 46.461 -12.482 -28.080 1.00 46.91 112 PRO A C 1
ATOM 888 O O . PRO A 1 112 ? 47.316 -13.228 -27.616 1.00 46.91 112 PRO A O 1
ATOM 891 N N . THR A 1 113 ? 46.185 -12.394 -29.381 1.00 57.62 113 THR A N 1
ATOM 892 C CA . THR A 1 113 ? 47.096 -12.408 -30.542 1.00 57.62 113 THR A CA 1
ATOM 893 C C . THR A 1 113 ? 48.399 -13.221 -30.464 1.00 57.62 113 THR A C 1
ATOM 895 O O . THR A 1 113 ? 49.337 -12.842 -29.763 1.00 57.62 113 THR A O 1
ATOM 898 N N . ARG A 1 114 ? 48.585 -14.191 -31.379 1.00 38.12 114 ARG A N 1
ATOM 899 C CA . ARG A 1 114 ? 49.938 -14.535 -31.861 1.00 38.12 114 ARG A CA 1
ATOM 900 C C . ARG A 1 114 ? 49.991 -14.949 -33.339 1.00 38.12 114 ARG A C 1
ATOM 902 O O . ARG A 1 114 ? 49.572 -16.032 -33.711 1.00 38.12 114 ARG A O 1
ATOM 909 N N . ALA A 1 115 ? 50.617 -14.055 -34.105 1.00 44.59 115 ALA A N 1
ATOM 910 C CA . ALA A 1 115 ? 51.523 -14.286 -35.231 1.00 44.59 115 ALA A CA 1
ATOM 911 C C . ALA A 1 115 ? 51.038 -15.059 -36.474 1.00 44.59 115 ALA A C 1
ATOM 91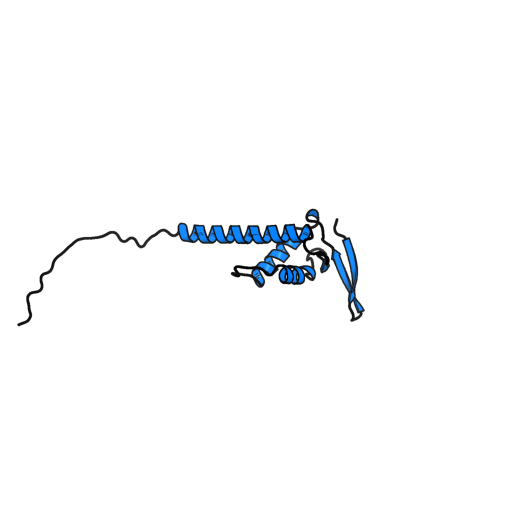3 O O . ALA A 1 115 ? 50.900 -16.276 -36.493 1.00 44.59 115 ALA A O 1
ATOM 914 N N . THR A 1 116 ? 50.968 -14.303 -37.570 1.00 51.25 116 THR A N 1
ATOM 915 C CA . THR A 1 116 ? 51.498 -14.622 -38.902 1.00 51.25 116 THR A CA 1
ATOM 916 C C . THR A 1 116 ? 52.346 -15.899 -38.988 1.00 51.25 116 THR A C 1
ATOM 918 O O . THR A 1 116 ? 53.469 -15.930 -38.493 1.00 51.25 116 THR A O 1
ATOM 921 N N . LEU A 1 117 ? 51.875 -16.880 -39.758 1.00 43.84 117 LEU A N 1
ATOM 922 C CA . LEU A 1 117 ? 52.726 -17.779 -40.537 1.00 43.84 117 LEU A CA 1
ATOM 923 C C . LEU A 1 117 ? 51.975 -18.155 -41.817 1.00 43.84 117 LEU A C 1
ATOM 925 O O . LEU A 1 117 ? 51.024 -18.930 -41.814 1.00 43.84 117 LEU A O 1
ATOM 929 N N . ARG A 1 118 ? 52.408 -17.535 -42.921 1.00 48.19 118 ARG A N 1
ATOM 930 C CA . ARG A 1 118 ? 52.161 -18.015 -44.282 1.00 48.19 118 ARG A CA 1
ATOM 931 C C . ARG A 1 118 ? 52.552 -19.493 -44.348 1.00 48.19 118 ARG A C 1
ATOM 933 O O . ARG A 1 118 ? 53.705 -19.811 -44.068 1.00 48.19 118 ARG A O 1
ATOM 940 N N . LEU A 1 119 ? 51.662 -20.343 -44.846 1.00 42.47 119 LEU A N 1
ATOM 941 C CA . LEU A 1 119 ? 52.066 -21.571 -45.520 1.00 42.47 119 LEU A CA 1
ATOM 942 C C . LEU A 1 119 ? 51.416 -21.576 -46.904 1.00 42.47 119 LEU A C 1
ATOM 944 O O . LEU A 1 119 ? 50.203 -21.682 -47.051 1.00 42.47 119 LEU A O 1
ATOM 948 N N . VAL A 1 120 ? 52.260 -21.345 -47.905 1.00 51.97 120 VAL A N 1
ATOM 949 C CA . VAL A 1 120 ? 51.953 -21.479 -49.328 1.00 51.97 120 VAL A CA 1
ATOM 950 C C . VAL A 1 120 ? 51.634 -22.951 -49.586 1.00 51.97 120 VAL A C 1
ATOM 952 O O . VAL A 1 120 ? 52.472 -23.806 -49.310 1.00 51.97 120 VAL A O 1
ATOM 955 N N . GLN A 1 121 ? 50.440 -23.252 -50.097 1.00 61.03 121 GLN A N 1
ATOM 956 C CA . GLN A 1 121 ? 50.154 -24.568 -50.671 1.00 61.03 121 GLN A CA 1
ATOM 957 C C . GLN A 1 121 ? 50.697 -24.623 -52.109 1.00 61.03 121 GLN A C 1
ATOM 959 O O . GLN A 1 121 ? 50.435 -23.688 -52.870 1.00 61.03 121 GLN A O 1
ATOM 964 N N . PRO A 1 122 ? 51.438 -25.671 -52.512 1.00 56.91 122 PRO A N 1
ATOM 965 C CA . PRO A 1 122 ? 51.628 -25.982 -53.924 1.00 56.91 122 PRO A CA 1
ATOM 966 C C . PRO A 1 122 ? 50.364 -26.661 -54.500 1.00 56.91 122 PRO A C 1
ATOM 968 O O . PRO A 1 122 ? 49.578 -27.224 -53.732 1.00 56.91 122 PRO A O 1
ATOM 971 N N . PRO A 1 123 ? 50.132 -26.570 -55.824 1.00 55.72 123 PRO A N 1
ATOM 972 C CA . PRO A 1 123 ? 48.895 -27.028 -56.456 1.00 55.72 123 PRO A CA 1
ATOM 973 C C . PRO A 1 123 ? 48.827 -28.562 -56.551 1.00 55.72 123 PRO A C 1
ATOM 975 O O . PRO A 1 123 ? 49.865 -29.219 -56.441 1.00 55.72 123 PRO A O 1
ATOM 978 N N . PRO A 1 124 ? 47.624 -29.132 -56.755 1.00 61.28 124 PRO A N 1
ATOM 979 C CA . PRO A 1 124 ? 47.466 -30.564 -56.971 1.00 61.28 124 PRO A CA 1
ATOM 980 C C . PRO A 1 124 ? 47.849 -30.960 -58.407 1.00 61.28 124 PRO A C 1
ATOM 982 O O . PRO A 1 124 ? 47.463 -30.260 -59.342 1.00 61.28 124 PRO A O 1
ATOM 985 N N . ASP A 1 125 ? 48.597 -32.068 -58.487 1.00 57.34 125 ASP A N 1
ATOM 986 C CA . ASP A 1 125 ? 48.984 -32.939 -59.619 1.00 57.34 125 ASP A CA 1
ATOM 987 C C . ASP A 1 125 ? 49.241 -32.330 -61.013 1.00 57.34 125 ASP A C 1
ATOM 989 O O . ASP A 1 125 ? 48.287 -31.935 -61.722 1.00 57.34 125 ASP A O 1
#

Foldseek 3Di:
DKDWDWDADPVRDIAIEIEDQALVSCDPLLLVLLVVLCCVPVNVNPDDPLVVSCVVSQQDQRVVPRHGYHDDPDPDRNNSVNSVVSNVVVVVVVVVVVVVVVVPPPPVPPPDDDDDDDDDDDDDD

Radius of gyration: 27.35 Å; chains: 1; bounding box: 76×43×74 Å

Sequence (125 aa):
MARNFMWTDARGRTHLSTEVLDSTDVTDEILLMATRINDRWFAGSVWIDWREFFEDLGGSVIPSSGRELDLGDQPASSAMSRIQRHIQKRRMAGHTRSRLAIASRPADDAVPTRATLRLVQPPPD

Organism: NCBI:txid1259133

Secondary structure (DSSP, 8-state):
--EEEEEE-TTS-EEEEEE--SGGG--HHHHHHHHHHHHHHSTT-S---HHHHHHHHTTPBPTTT-PEEE--S-TT-HHHHHHHHHHHHHHHHHHHHHHHHHHTS--TT----------PPPPP-